Protein AF-A0A961VXD2-F1 (afdb_monomer_lite)

Radius of gyration: 29.93 Å; chains: 1; bounding box: 103×58×62 Å

pLDDT: mean 80.92, std 19.43, range [35.75, 98.62]

Foldseek 3Di:
DDDDPDDQDDPVRDPDPVSVVVVVVVVVVVVVVVLVVVLVVLVVVVVVCVVHDDDNDDPVVLVVVLVVQLVVCVVVVHHSVVSSVVSVVSVVVSSVVVVVVVVVVVVVVVVVVVPPPDDDDDDDDDDDDDDDD

Secondary structure (DSSP, 8-state):
-------PPPGGG--SHHHHHHHHHHHHHHHHHHHHHHHHHHHHHHHHHHTSSS-S--HHHHHHHHHHHHHHHHHTTS-HHHHHHHHHHHHHHHHHHHHHHHHHHHHHHHHHHHTS-----PPPP--------

Sequence (133 aa):
MSTSEGSGRTPKDCFDMSDVRQEIDRIDRALVDLIAERFGYVDRAWQLKQDGTEGAVVPWRIQQVIDKVRIRADERGVSPALVEALWRQMIGWFIQYEEERLRQHFESSSDAATNGGDTAGQPAGDQRSGKSV

Structure (mmCIF, N/CA/C/O backbone):
data_AF-A0A961VXD2-F1
#
_entry.id   AF-A0A961VXD2-F1
#
loop_
_atom_site.group_PDB
_atom_site.id
_atom_site.type_symbol
_atom_site.label_atom_id
_atom_site.label_alt_id
_atom_site.label_comp_id
_atom_site.label_asym_id
_atom_site.label_entity_id
_atom_site.label_seq_id
_atom_site.pdbx_PDB_ins_code
_atom_site.Cartn_x
_atom_site.Cartn_y
_atom_site.Cartn_z
_atom_site.occupancy
_atom_site.B_iso_or_equiv
_atom_site.auth_seq_id
_atom_site.auth_comp_id
_atom_site.auth_asym_id
_atom_site.auth_atom_id
_atom_site.pdbx_PDB_model_num
ATOM 1 N N . MET A 1 1 ? -26.673 -15.087 -9.062 1.00 37.81 1 MET A N 1
ATOM 2 C CA . MET A 1 1 ? -26.744 -14.892 -7.600 1.00 37.81 1 MET A CA 1
ATOM 3 C C . MET A 1 1 ? -25.385 -15.280 -7.044 1.00 37.81 1 MET A C 1
ATOM 5 O O . MET A 1 1 ? -25.138 -16.466 -6.909 1.00 37.81 1 MET A O 1
ATOM 9 N N . SER A 1 2 ? -24.485 -14.317 -6.834 1.00 35.75 2 SER A N 1
ATOM 10 C CA . SER A 1 2 ? -23.180 -14.580 -6.211 1.00 35.75 2 SER A CA 1
ATOM 11 C C . SER A 1 2 ? -23.194 -13.975 -4.819 1.00 35.75 2 SER A C 1
ATOM 13 O O . SER A 1 2 ? -23.288 -12.760 -4.659 1.00 35.75 2 SER A O 1
ATOM 15 N N . THR A 1 3 ? -23.203 -14.849 -3.825 1.00 36.00 3 THR A N 1
ATOM 16 C CA . THR A 1 3 ? -23.163 -14.526 -2.405 1.00 36.00 3 THR A CA 1
ATOM 17 C C . THR A 1 3 ? -21.775 -14.016 -2.023 1.00 36.00 3 THR A C 1
ATOM 19 O O . THR A 1 3 ? -20.760 -14.610 -2.367 1.00 36.00 3 THR A O 1
ATOM 22 N N . SER A 1 4 ? -21.758 -12.880 -1.332 1.00 43.62 4 SER A N 1
ATOM 23 C CA . SER A 1 4 ? -20.589 -12.193 -0.783 1.00 43.62 4 SER A CA 1
ATOM 24 C C . SER A 1 4 ? -19.960 -13.000 0.368 1.00 43.62 4 SER A C 1
ATOM 26 O O . SER A 1 4 ? -20.411 -12.887 1.506 1.00 43.62 4 SER A O 1
ATOM 28 N N . GLU A 1 5 ? -18.896 -13.762 0.108 1.00 48.38 5 GLU A N 1
ATOM 29 C CA . GLU A 1 5 ? -18.037 -14.382 1.139 1.00 48.38 5 GLU A CA 1
ATOM 30 C C . GLU A 1 5 ? -16.874 -13.455 1.546 1.00 48.38 5 GLU A C 1
ATOM 32 O O . GLU A 1 5 ? -15.703 -13.798 1.419 1.00 48.38 5 GLU A O 1
ATOM 37 N N . GLY A 1 6 ? -17.175 -12.231 1.995 1.00 56.38 6 GLY A N 1
ATOM 38 C CA . GLY A 1 6 ? -16.130 -11.220 2.218 1.00 56.38 6 GLY A CA 1
ATOM 39 C C . GLY A 1 6 ? -16.320 -10.26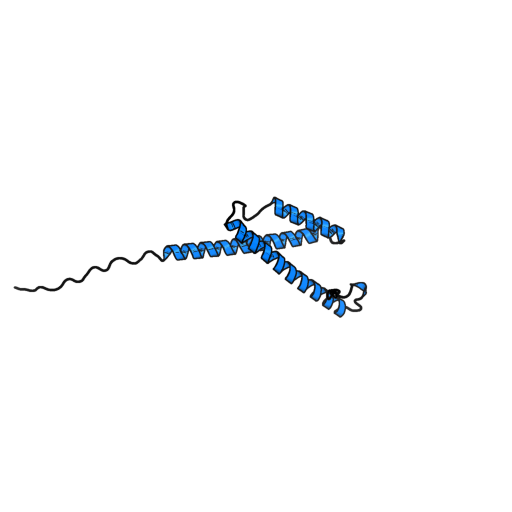6 3.390 1.00 56.38 6 GLY A C 1
ATOM 40 O O . GLY A 1 6 ? -15.571 -9.297 3.486 1.00 56.38 6 GLY A O 1
ATOM 41 N N . SER A 1 7 ? -17.289 -10.481 4.279 1.00 70.75 7 SER A N 1
ATOM 42 C CA . SER A 1 7 ? -17.478 -9.576 5.416 1.00 70.75 7 SER A CA 1
ATOM 43 C C . SER A 1 7 ? -16.971 -10.223 6.696 1.00 70.75 7 SER A C 1
ATOM 45 O O . SER A 1 7 ? -17.702 -10.956 7.355 1.00 70.75 7 SER A O 1
ATOM 47 N N . GLY A 1 8 ? -15.720 -9.926 7.052 1.00 81.25 8 GLY A N 1
ATOM 48 C CA . GLY A 1 8 ? -15.265 -10.067 8.435 1.00 81.25 8 GLY A CA 1
ATOM 49 C C . GLY A 1 8 ? -16.097 -9.201 9.386 1.00 81.25 8 GLY A C 1
ATOM 50 O O . GLY A 1 8 ? -16.883 -8.353 8.940 1.00 81.25 8 GLY A O 1
ATOM 51 N N . ARG A 1 9 ? -15.943 -9.408 10.695 1.00 92.31 9 ARG A N 1
ATOM 52 C CA . ARG A 1 9 ? -16.620 -8.578 11.704 1.00 92.31 9 ARG A CA 1
ATOM 53 C C . ARG A 1 9 ? -16.221 -7.112 11.537 1.00 92.31 9 ARG A C 1
ATOM 55 O O . ARG A 1 9 ? -15.077 -6.799 11.197 1.00 92.31 9 ARG A O 1
ATOM 62 N N . THR A 1 10 ? -17.152 -6.194 11.792 1.00 95.12 10 THR A N 1
ATOM 63 C CA . THR A 1 10 ? -16.767 -4.784 11.921 1.00 95.12 10 THR A CA 1
ATOM 64 C C . THR A 1 10 ? -16.105 -4.562 13.285 1.00 95.12 10 THR A C 1
ATOM 66 O O . THR A 1 10 ? -16.384 -5.317 14.215 1.00 95.12 10 THR A O 1
ATOM 69 N N . PRO A 1 11 ? -15.270 -3.520 13.468 1.00 95.00 11 PRO A N 1
ATOM 70 C CA . PRO A 1 11 ? -14.596 -3.291 14.750 1.00 95.00 11 PRO A CA 1
ATOM 71 C C . PRO A 1 11 ? -15.538 -3.199 15.961 1.00 95.00 11 PRO A C 1
ATOM 73 O O . PRO A 1 11 ? -15.169 -3.591 17.060 1.00 95.00 11 PRO A O 1
ATOM 76 N N . LYS A 1 12 ? -16.765 -2.702 15.758 1.00 96.31 12 LYS A N 1
ATOM 77 C CA . LYS A 1 12 ? -17.810 -2.593 16.793 1.00 96.31 12 LYS A CA 1
ATOM 78 C C . LYS A 1 12 ? -18.491 -3.929 17.131 1.00 96.31 12 LYS A C 1
ATOM 80 O O . LYS A 1 12 ? -19.170 -3.997 18.148 1.00 96.31 12 LYS A O 1
ATOM 85 N N . ASP A 1 13 ? -18.313 -4.952 16.296 1.00 96.62 13 ASP A N 1
ATOM 86 C CA . ASP A 1 13 ? -18.859 -6.301 16.493 1.00 96.62 13 ASP A CA 1
ATOM 87 C C . ASP A 1 13 ? -17.818 -7.265 17.100 1.00 96.62 13 ASP A C 1
ATOM 89 O O . ASP A 1 13 ? -18.093 -8.454 17.250 1.00 96.62 13 ASP A O 1
ATOM 93 N N . CYS A 1 14 ? -16.615 -6.776 17.424 1.00 96.69 14 CYS A N 1
ATOM 94 C CA . CYS A 1 14 ? -15.605 -7.528 18.164 1.00 96.69 14 CYS A CA 1
ATOM 95 C C . CYS A 1 14 ? -15.823 -7.324 19.668 1.00 96.69 14 CYS A C 1
ATOM 97 O O . CYS A 1 14 ? -15.719 -6.197 20.157 1.00 96.69 14 CYS A O 1
ATOM 99 N N . PHE A 1 15 ? -16.106 -8.399 20.408 1.00 96.94 15 PHE A N 1
ATOM 100 C CA . PHE A 1 15 ? -16.445 -8.305 21.836 1.00 96.94 15 PHE A CA 1
ATOM 101 C C . PHE A 1 15 ? -15.261 -8.588 22.762 1.00 96.94 15 PHE A C 1
ATOM 103 O O . PHE A 1 15 ? -15.311 -8.258 23.948 1.00 96.94 15 PHE A O 1
ATOM 110 N N . ASP A 1 16 ? -14.183 -9.160 22.227 1.00 97.69 16 ASP A N 1
ATOM 111 C CA . ASP A 1 16 ? -12.943 -9.391 22.953 1.00 97.69 16 ASP A CA 1
ATOM 112 C C . ASP A 1 16 ? -11.694 -9.230 22.064 1.00 97.69 16 ASP A C 1
ATOM 114 O O . ASP A 1 16 ? -11.754 -8.980 20.857 1.00 97.69 16 ASP A O 1
ATOM 118 N N . MET A 1 17 ? -10.518 -9.364 22.680 1.00 97.94 17 MET A N 1
ATOM 119 C CA . MET A 1 17 ? -9.238 -9.261 21.973 1.00 97.94 17 MET A CA 1
ATOM 120 C C . MET A 1 17 ? -8.965 -10.430 21.019 1.00 97.94 17 MET A C 1
ATOM 122 O O . MET A 1 17 ? -8.104 -10.299 20.150 1.00 97.94 17 MET A O 1
ATOM 126 N N . SER A 1 18 ? -9.640 -11.569 21.183 1.00 98.19 18 SER A N 1
ATOM 127 C CA . SER A 1 18 ? -9.533 -12.696 20.256 1.00 98.19 18 SER A CA 1
ATOM 128 C C . SER A 1 18 ? -10.214 -12.355 18.933 1.00 98.19 18 SER A C 1
ATOM 130 O O . SER A 1 18 ? -9.605 -12.543 17.880 1.00 98.19 18 SER A O 1
ATOM 132 N N . ASP A 1 19 ? -11.417 -11.776 18.980 1.00 97.38 19 ASP A N 1
ATOM 133 C CA . ASP A 1 19 ? -12.138 -11.308 17.792 1.00 97.38 19 ASP A CA 1
ATOM 134 C C . ASP A 1 19 ? -11.320 -10.265 17.018 1.00 97.38 19 ASP A C 1
ATOM 136 O O . ASP A 1 19 ? -11.150 -10.375 15.804 1.00 97.38 19 ASP A O 1
ATOM 140 N N . VAL A 1 20 ? -10.749 -9.281 17.726 1.00 97.88 20 VAL A N 1
ATOM 141 C CA . VAL A 1 20 ? -9.915 -8.235 17.110 1.00 97.88 20 VAL A CA 1
ATOM 142 C C . VAL A 1 20 ? -8.714 -8.837 16.382 1.00 97.88 20 VAL A C 1
ATOM 144 O O . VAL A 1 20 ? -8.451 -8.480 15.235 1.00 97.88 20 VAL A O 1
ATOM 147 N N . ARG A 1 21 ? -7.986 -9.758 17.024 1.00 98.38 21 ARG A N 1
ATOM 148 C CA . ARG A 1 21 ? -6.800 -10.389 16.424 1.00 98.38 21 ARG A CA 1
ATOM 149 C C . ARG A 1 21 ? -7.161 -11.229 15.205 1.00 98.38 21 ARG A C 1
ATOM 151 O O . ARG A 1 21 ? -6.488 -11.114 14.192 1.00 98.38 21 ARG A O 1
ATOM 158 N N . GLN A 1 22 ? -8.254 -11.991 15.261 1.00 97.81 22 GLN A N 1
ATOM 159 C CA . GLN A 1 22 ? -8.720 -12.779 14.115 1.00 97.81 22 GLN A CA 1
ATOM 160 C C . GLN A 1 22 ? -9.019 -11.902 12.891 1.00 97.81 22 GLN A C 1
ATOM 162 O O . GLN A 1 22 ? -8.683 -12.278 11.766 1.00 97.81 22 GLN A O 1
ATOM 167 N N . GLU A 1 23 ? -9.638 -10.736 13.095 1.00 98.00 23 GLU A N 1
ATOM 168 C CA . GLU A 1 23 ? -9.919 -9.806 11.999 1.00 98.00 23 GLU A CA 1
ATOM 169 C C . GLU A 1 23 ? -8.663 -9.101 11.480 1.00 98.00 23 GLU A C 1
ATOM 171 O O . GLU A 1 23 ? -8.544 -8.921 10.268 1.00 98.00 23 GLU A O 1
ATOM 176 N N . ILE A 1 24 ? -7.710 -8.755 12.354 1.00 97.81 24 ILE A N 1
ATOM 177 C CA . ILE A 1 24 ? -6.395 -8.240 11.938 1.00 97.81 24 ILE A CA 1
ATOM 178 C C . ILE A 1 24 ? -5.670 -9.290 11.095 1.00 97.81 24 ILE A C 1
ATOM 180 O O . ILE A 1 24 ? -5.309 -8.997 9.962 1.00 97.81 24 ILE A O 1
ATOM 184 N N . ASP A 1 25 ? -5.570 -10.533 11.569 1.00 98.19 25 ASP A N 1
ATOM 185 C CA . ASP A 1 25 ? -4.911 -11.614 10.833 1.00 98.19 25 ASP A CA 1
ATOM 186 C C . ASP A 1 25 ? -5.569 -11.848 9.461 1.00 98.19 25 ASP A C 1
ATOM 188 O O . ASP A 1 25 ? -4.901 -12.170 8.476 1.00 98.19 25 ASP A O 1
ATOM 192 N N . ARG A 1 26 ? -6.899 -11.702 9.372 1.00 97.75 26 ARG A N 1
ATOM 193 C CA . ARG A 1 26 ? -7.631 -11.786 8.099 1.00 97.75 26 ARG A CA 1
ATOM 194 C C . ARG A 1 26 ? -7.257 -10.646 7.155 1.00 97.75 26 ARG A C 1
ATOM 196 O O . ARG A 1 26 ? -7.072 -10.898 5.965 1.00 97.75 26 ARG A O 1
ATOM 203 N N . ILE A 1 27 ? -7.181 -9.417 7.662 1.00 97.62 27 ILE A N 1
ATOM 204 C CA . ILE A 1 27 ? -6.771 -8.247 6.880 1.00 97.62 27 ILE A CA 1
ATOM 205 C C . ILE A 1 27 ? -5.323 -8.409 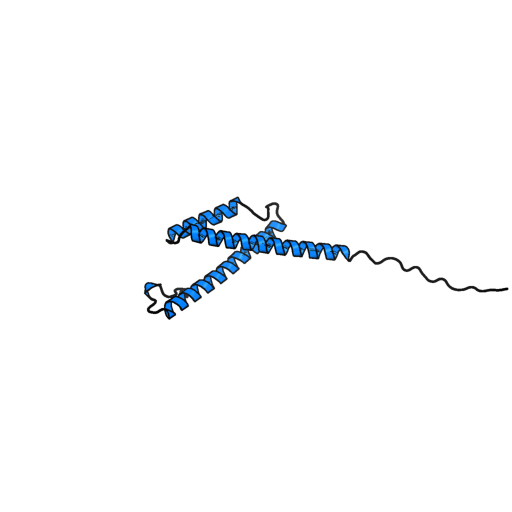6.420 1.00 97.62 27 ILE A C 1
ATOM 207 O O . ILE A 1 27 ? -5.051 -8.202 5.242 1.00 97.62 27 ILE A O 1
ATOM 211 N N . ASP A 1 28 ? -4.425 -8.845 7.297 1.00 98.19 28 ASP A N 1
ATOM 212 C CA . ASP A 1 28 ? -3.005 -9.006 6.993 1.00 98.19 28 ASP A CA 1
ATOM 213 C C . ASP A 1 28 ? -2.772 -10.058 5.905 1.00 98.19 28 ASP A C 1
ATOM 215 O O . ASP A 1 28 ? -2.009 -9.809 4.971 1.00 98.19 28 ASP A O 1
ATOM 219 N N . ARG A 1 29 ? -3.496 -11.188 5.939 1.00 98.19 29 ARG A N 1
ATOM 220 C CA . ARG A 1 29 ? -3.477 -12.166 4.834 1.00 98.19 29 ARG A CA 1
ATOM 221 C C . ARG A 1 29 ? -3.899 -11.530 3.510 1.00 98.19 29 ARG A C 1
ATOM 223 O O . ARG A 1 29 ? -3.174 -11.629 2.528 1.00 98.19 29 ARG A O 1
ATOM 230 N N . ALA A 1 30 ? -5.023 -10.815 3.506 1.00 97.62 30 ALA A N 1
ATOM 231 C CA . ALA A 1 30 ? -5.506 -10.147 2.301 1.00 97.62 30 ALA A CA 1
ATOM 232 C C . ALA A 1 30 ? -4.534 -9.062 1.800 1.00 97.62 30 ALA A C 1
ATOM 234 O O . ALA A 1 30 ? -4.374 -8.888 0.595 1.00 97.62 30 ALA A O 1
ATOM 235 N N . LEU A 1 31 ? -3.862 -8.339 2.703 1.00 97.44 31 LEU A N 1
ATOM 236 C CA . LEU A 1 31 ? -2.837 -7.363 2.337 1.00 97.44 31 LEU A CA 1
ATOM 237 C C . LEU A 1 31 ? -1.640 -8.039 1.666 1.00 97.44 31 LEU A C 1
ATOM 239 O O . LEU A 1 31 ? -1.176 -7.540 0.644 1.00 97.44 31 LEU A O 1
ATOM 243 N N . VAL A 1 32 ? -1.164 -9.167 2.198 1.00 97.88 32 VAL A N 1
ATOM 244 C CA . VAL A 1 32 ? -0.065 -9.935 1.591 1.00 97.88 32 VAL A CA 1
ATOM 245 C C . VAL A 1 32 ? -0.453 -10.447 0.203 1.00 97.88 32 VAL A C 1
ATOM 247 O O . VAL A 1 32 ? 0.320 -10.259 -0.737 1.00 97.88 32 VAL A O 1
ATOM 250 N N . ASP A 1 33 ? -1.655 -11.002 0.044 1.00 98.00 33 ASP A N 1
ATOM 251 C CA . ASP A 1 33 ? -2.150 -11.484 -1.252 1.00 98.00 33 ASP A CA 1
ATOM 252 C C . ASP A 1 33 ? -2.216 -10.348 -2.289 1.00 98.00 33 ASP A C 1
ATOM 254 O O . ASP A 1 33 ? -1.739 -10.490 -3.417 1.00 98.00 33 ASP A O 1
ATOM 258 N N . LEU A 1 34 ? -2.720 -9.173 -1.892 1.00 98.12 34 LEU A N 1
ATOM 259 C CA . LEU A 1 34 ? -2.782 -7.989 -2.756 1.00 98.12 34 LEU A CA 1
ATOM 260 C C . LEU A 1 34 ? -1.395 -7.430 -3.096 1.00 98.12 34 LEU A C 1
ATOM 262 O O . LEU A 1 34 ? -1.182 -6.935 -4.204 1.00 98.12 34 LEU A O 1
ATOM 266 N N . ILE A 1 35 ? -0.443 -7.487 -2.161 1.00 96.75 35 ILE A N 1
ATOM 267 C CA . ILE A 1 35 ? 0.947 -7.094 -2.419 1.00 96.75 35 ILE A CA 1
ATOM 268 C C . ILE A 1 35 ? 1.577 -8.047 -3.438 1.00 96.75 35 ILE A C 1
ATOM 270 O O . ILE A 1 35 ? 2.238 -7.571 -4.362 1.00 96.75 35 ILE A O 1
ATOM 274 N N . ALA A 1 36 ? 1.345 -9.356 -3.316 1.00 96.56 36 ALA A N 1
ATOM 275 C CA . ALA A 1 36 ? 1.841 -10.352 -4.262 1.00 96.56 36 ALA A CA 1
ATOM 276 C C . ALA A 1 36 ? 1.247 -10.151 -5.666 1.00 96.56 36 ALA A C 1
ATOM 278 O O . ALA A 1 36 ? 1.984 -10.144 -6.654 1.00 96.56 36 ALA A O 1
ATOM 279 N N . GLU A 1 37 ? -0.061 -9.897 -5.764 1.00 97.69 37 GLU A N 1
ATOM 280 C CA . GLU A 1 37 ? -0.711 -9.580 -7.039 1.00 97.69 37 GLU A CA 1
ATOM 281 C C . GLU A 1 37 ? -0.128 -8.300 -7.654 1.00 97.69 37 GLU A C 1
ATOM 283 O O . GLU A 1 37 ? 0.280 -8.280 -8.819 1.00 97.69 37 GLU A O 1
ATOM 288 N N . ARG A 1 38 ? -0.016 -7.230 -6.854 1.00 96.31 38 ARG A N 1
ATOM 289 C CA . ARG A 1 38 ? 0.594 -5.967 -7.287 1.00 96.31 38 ARG A CA 1
ATOM 290 C C . ARG A 1 38 ? 2.012 -6.196 -7.798 1.00 96.31 38 ARG A C 1
ATOM 292 O O . ARG A 1 38 ? 2.374 -5.609 -8.815 1.00 96.31 38 ARG A O 1
ATOM 299 N N . PHE A 1 39 ? 2.800 -7.008 -7.100 1.00 93.62 39 PHE A N 1
ATOM 300 C CA . PHE A 1 39 ? 4.167 -7.333 -7.483 1.00 93.62 39 PHE A CA 1
ATOM 301 C C . PHE A 1 39 ? 4.231 -8.049 -8.837 1.00 93.62 39 PHE A C 1
ATOM 303 O O . PHE A 1 39 ? 5.033 -7.657 -9.681 1.00 93.62 39 PHE A O 1
ATOM 310 N N . GLY A 1 40 ? 3.322 -8.993 -9.106 1.00 93.25 40 GLY A N 1
ATOM 311 C CA . GLY A 1 40 ? 3.220 -9.651 -10.413 1.00 93.25 40 GLY A CA 1
ATOM 312 C C . GLY A 1 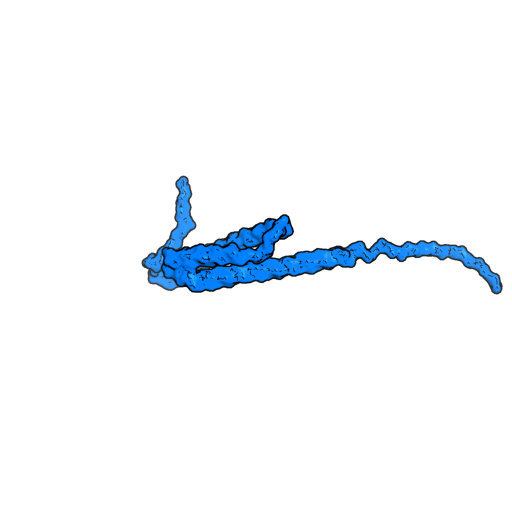40 ? 3.020 -8.675 -11.582 1.00 93.25 40 GLY A C 1
ATOM 313 O O . GLY A 1 40 ? 3.591 -8.865 -12.655 1.00 93.25 40 GLY A O 1
ATOM 314 N N . TYR A 1 41 ? 2.279 -7.577 -11.382 1.00 93.31 41 TYR A N 1
ATOM 315 C CA . TYR A 1 41 ? 2.162 -6.526 -12.401 1.00 93.31 41 TYR A CA 1
ATOM 316 C C . TYR A 1 41 ? 3.441 -5.703 -12.582 1.00 93.31 41 TYR A C 1
ATOM 318 O O . TYR A 1 41 ? 3.691 -5.236 -13.694 1.00 93.31 41 TYR A O 1
ATOM 326 N N . VAL A 1 42 ? 4.236 -5.501 -11.525 1.00 89.06 42 VAL A N 1
ATOM 327 C CA . VAL A 1 42 ? 5.533 -4.816 -11.650 1.00 89.06 42 VAL A CA 1
ATOM 328 C C . VAL A 1 42 ? 6.499 -5.690 -12.452 1.00 89.06 42 VAL A C 1
ATOM 330 O O . VAL A 1 42 ? 7.028 -5.219 -13.456 1.00 89.06 42 VAL A O 1
ATOM 333 N N . ASP A 1 43 ? 6.591 -6.982 -12.122 1.00 87.88 43 ASP A N 1
ATOM 334 C CA . ASP A 1 43 ? 7.399 -7.952 -12.874 1.00 87.88 43 ASP A CA 1
ATOM 335 C C . ASP A 1 43 ? 6.971 -8.023 -14.351 1.00 87.88 43 ASP A C 1
ATOM 337 O O . ASP A 1 43 ? 7.794 -7.975 -15.269 1.00 87.88 43 ASP A O 1
ATOM 341 N N . ARG A 1 44 ? 5.659 -8.024 -14.625 1.00 89.00 44 ARG A N 1
ATOM 342 C CA . ARG A 1 44 ? 5.169 -7.982 -16.008 1.00 89.00 44 ARG A CA 1
ATOM 343 C C . ARG A 1 44 ? 5.531 -6.679 -16.723 1.00 89.00 44 ARG A C 1
ATOM 345 O O . ARG A 1 44 ? 5.899 -6.715 -17.898 1.00 89.00 44 ARG A O 1
ATOM 352 N N . ALA A 1 45 ? 5.408 -5.534 -16.051 1.00 86.31 45 ALA A N 1
ATOM 353 C CA . ALA A 1 45 ? 5.792 -4.244 -16.617 1.00 86.31 45 ALA A CA 1
ATOM 354 C C . ALA A 1 45 ? 7.291 -4.208 -16.944 1.00 86.31 45 ALA A C 1
ATOM 356 O O . ALA A 1 45 ? 7.669 -3.673 -17.983 1.00 86.31 45 ALA A O 1
ATOM 357 N N . TRP A 1 46 ? 8.124 -4.826 -16.108 1.00 80.81 46 TRP A N 1
ATOM 358 C CA . TRP A 1 46 ? 9.551 -4.976 -16.358 1.00 80.81 46 TRP A CA 1
ATOM 359 C C . TRP A 1 46 ? 9.842 -5.780 -17.632 1.00 80.81 46 TRP A C 1
ATOM 361 O O . TRP A 1 46 ? 10.566 -5.314 -18.511 1.00 80.81 46 TRP A O 1
ATOM 371 N N . GLN A 1 47 ? 9.237 -6.962 -17.777 1.00 81.75 47 GLN A N 1
ATOM 372 C CA . GLN A 1 47 ? 9.388 -7.798 -18.978 1.00 81.75 47 GLN A CA 1
ATOM 373 C C . GLN A 1 47 ? 9.035 -7.035 -20.261 1.00 81.75 47 GLN A C 1
ATOM 375 O O . GLN A 1 47 ? 9.725 -7.167 -21.261 1.00 81.75 47 GLN A O 1
ATOM 380 N N . LEU A 1 48 ? 7.990 -6.203 -20.220 1.00 83.69 48 LEU A N 1
ATOM 381 C CA . LEU A 1 48 ? 7.582 -5.370 -21.354 1.00 83.69 48 LEU A CA 1
ATOM 382 C C . LEU A 1 48 ? 8.562 -4.226 -21.654 1.00 83.69 48 LEU A C 1
ATOM 384 O O . LEU A 1 48 ? 8.673 -3.804 -22.801 1.00 83.69 48 LEU A O 1
ATOM 388 N N . LYS A 1 49 ? 9.253 -3.702 -20.636 1.00 74.25 49 LYS A N 1
ATOM 389 C CA . LYS A 1 49 ? 10.226 -2.611 -20.789 1.00 74.25 49 LYS A CA 1
ATOM 390 C C . LYS A 1 49 ? 11.581 -3.073 -21.309 1.00 74.25 49 LYS A C 1
ATOM 392 O O . LYS A 1 49 ? 12.247 -2.275 -21.954 1.00 74.25 49 LYS A O 1
ATOM 397 N N . GLN A 1 50 ? 11.971 -4.329 -21.078 1.00 67.00 50 GLN A N 1
ATOM 398 C CA . GLN A 1 50 ? 13.184 -4.899 -21.685 1.00 67.00 50 GLN A CA 1
ATOM 399 C C . GLN A 1 50 ? 13.149 -4.839 -23.222 1.00 67.00 50 GLN A C 1
ATOM 401 O O . GLN A 1 50 ? 14.192 -4.668 -23.846 1.00 67.00 50 GLN A O 1
ATOM 406 N N . ASP A 1 51 ? 11.952 -4.876 -23.811 1.00 62.16 51 ASP A N 1
ATOM 407 C CA . ASP A 1 51 ? 11.735 -4.766 -25.258 1.00 62.16 51 ASP A CA 1
ATOM 408 C C . ASP A 1 51 ? 11.457 -3.317 -25.724 1.00 62.16 51 ASP A C 1
ATOM 410 O O . ASP A 1 51 ? 11.230 -3.069 -26.910 1.00 62.16 51 ASP A O 1
ATOM 414 N N . GLY A 1 52 ? 11.428 -2.347 -24.800 1.00 61.91 52 GLY A N 1
ATOM 415 C CA . GLY A 1 52 ? 10.986 -0.969 -25.030 1.00 61.91 52 GLY A CA 1
ATOM 416 C C . GLY A 1 52 ? 12.048 0.098 -24.739 1.00 61.91 52 GLY A C 1
ATOM 417 O O . GLY A 1 52 ? 13.145 -0.176 -24.268 1.00 61.91 52 GLY A O 1
ATOM 418 N N . THR A 1 53 ? 11.716 1.363 -25.018 1.00 58.06 53 THR A N 1
ATOM 419 C CA . THR A 1 53 ? 12.621 2.519 -24.830 1.00 58.06 53 THR A CA 1
ATOM 420 C C . THR A 1 53 ? 12.435 3.249 -23.496 1.00 58.06 53 THR A C 1
ATOM 422 O O . THR A 1 53 ? 13.119 4.237 -23.234 1.00 58.06 53 THR A O 1
ATOM 425 N N . GLU A 1 54 ? 11.464 2.844 -22.675 1.00 64.31 54 GLU A N 1
ATOM 426 C CA . GLU A 1 54 ? 11.176 3.513 -21.406 1.00 64.31 54 GLU A CA 1
ATOM 427 C C . GLU A 1 54 ? 12.095 2.980 -20.301 1.00 64.31 54 GLU A C 1
ATOM 429 O O . GLU A 1 54 ? 12.235 1.773 -20.119 1.00 64.31 54 GLU A O 1
ATOM 434 N N . GLY A 1 55 ? 12.719 3.888 -19.545 1.00 64.19 55 GLY A N 1
ATOM 435 C CA . GLY A 1 55 ? 13.617 3.518 -18.456 1.00 64.19 55 GLY A CA 1
ATOM 436 C C . GLY A 1 55 ? 12.951 2.641 -17.386 1.00 64.19 55 GLY A C 1
ATOM 437 O O . GLY A 1 55 ? 11.736 2.696 -17.146 1.00 64.19 55 GLY A O 1
ATOM 438 N N . ALA A 1 56 ? 13.792 1.863 -16.699 1.00 67.19 56 ALA A N 1
ATOM 439 C CA . ALA A 1 56 ? 13.444 1.035 -15.544 1.00 67.19 56 ALA A CA 1
ATOM 440 C C . ALA A 1 56 ? 12.519 1.773 -14.559 1.00 67.19 56 ALA A C 1
ATOM 442 O O . ALA A 1 56 ? 11.392 1.352 -14.280 1.00 67.19 56 ALA A O 1
ATOM 443 N N . VAL A 1 57 ? 12.961 2.959 -14.136 1.00 80.12 57 VAL A N 1
ATOM 444 C CA . VAL A 1 57 ? 12.261 3.841 -13.203 1.00 80.12 57 VAL A CA 1
ATOM 445 C C . VAL A 1 57 ? 11.611 4.995 -13.961 1.00 80.12 57 VAL A C 1
ATOM 447 O O . VAL A 1 57 ? 12.263 5.688 -14.738 1.00 80.12 57 VAL A O 1
ATOM 450 N N . VAL A 1 58 ? 10.324 5.234 -13.696 1.00 88.25 58 VAL A N 1
ATOM 451 C CA . VAL A 1 58 ? 9.531 6.295 -14.338 1.00 88.25 58 VAL A CA 1
ATOM 452 C C . VAL A 1 58 ? 9.036 7.274 -13.263 1.00 88.25 58 VAL A C 1
ATOM 454 O O . VAL A 1 58 ? 7.993 7.030 -12.645 1.00 88.25 58 VAL A O 1
ATOM 457 N N . PRO A 1 59 ? 9.766 8.379 -12.995 1.00 90.88 59 PRO A N 1
ATOM 458 C CA . PRO A 1 59 ? 9.506 9.243 -11.839 1.00 90.88 59 PRO A CA 1
ATOM 459 C C . PRO A 1 59 ? 8.095 9.840 -11.800 1.00 90.88 59 PRO A C 1
ATOM 461 O O . PRO A 1 59 ? 7.444 9.820 -10.755 1.00 90.88 59 PRO A O 1
ATOM 464 N N . TRP A 1 60 ? 7.582 10.312 -12.943 1.00 94.06 60 TRP A N 1
ATOM 465 C CA . TRP A 1 60 ? 6.237 10.895 -13.021 1.00 94.06 60 TRP A CA 1
ATOM 466 C C . TRP A 1 60 ? 5.155 9.876 -12.642 1.00 94.06 60 TRP A C 1
ATOM 468 O O . TRP A 1 60 ? 4.169 10.218 -11.986 1.00 94.06 60 TRP A O 1
ATOM 478 N N . ARG A 1 61 ? 5.354 8.600 -13.000 1.00 94.12 61 ARG A N 1
ATOM 479 C CA . ARG A 1 61 ? 4.403 7.531 -12.696 1.00 94.12 61 ARG A CA 1
ATOM 480 C C . ARG A 1 61 ? 4.425 7.179 -11.214 1.00 94.12 61 ARG A C 1
ATOM 482 O O . ARG A 1 61 ? 3.358 6.955 -10.645 1.00 94.12 61 ARG A O 1
ATOM 489 N N . ILE A 1 62 ? 5.604 7.171 -10.588 1.00 94.44 62 ILE A N 1
ATOM 490 C CA . ILE A 1 62 ? 5.746 6.985 -9.136 1.00 94.44 62 ILE A CA 1
ATOM 491 C C . ILE A 1 62 ? 4.996 8.092 -8.398 1.00 94.44 62 ILE A C 1
ATOM 493 O O . ILE A 1 62 ? 4.156 7.781 -7.556 1.00 94.44 62 ILE A O 1
ATOM 497 N N . GLN A 1 63 ? 5.224 9.359 -8.760 1.00 97.69 63 GLN A N 1
ATOM 498 C CA . GLN A 1 63 ? 4.530 10.484 -8.132 1.00 97.69 63 GLN A CA 1
ATOM 499 C C . GLN A 1 63 ? 3.009 10.345 -8.264 1.00 97.69 63 GLN A C 1
ATOM 501 O O . GLN A 1 63 ? 2.291 10.422 -7.273 1.00 97.69 63 GLN A O 1
ATOM 506 N N . GLN A 1 64 ? 2.522 9.998 -9.458 1.00 98.00 64 GLN A N 1
ATOM 507 C CA . GLN A 1 64 ? 1.096 9.780 -9.690 1.00 98.00 64 GLN A CA 1
ATOM 508 C C . GLN A 1 64 ? 0.509 8.644 -8.828 1.00 98.00 64 GLN A C 1
ATOM 510 O O . GLN A 1 64 ? -0.652 8.712 -8.425 1.00 98.00 64 GLN A O 1
ATOM 515 N N . VAL A 1 65 ? 1.260 7.563 -8.573 1.00 97.69 65 VAL A N 1
ATOM 516 C CA . VAL A 1 65 ? 0.821 6.506 -7.643 1.00 97.69 65 VAL A CA 1
ATOM 517 C C . VAL A 1 65 ? 0.732 7.054 -6.222 1.00 97.69 65 VAL A C 1
ATOM 519 O O . VAL A 1 65 ? -0.282 6.820 -5.568 1.00 97.69 65 VAL A O 1
ATOM 522 N N . ILE A 1 66 ? 1.751 7.789 -5.766 1.00 98.44 66 ILE A N 1
ATOM 523 C CA . ILE A 1 66 ? 1.787 8.381 -4.424 1.00 98.44 66 ILE A CA 1
ATOM 524 C C . ILE A 1 66 ? 0.608 9.335 -4.203 1.00 98.44 66 ILE A C 1
ATOM 526 O O . ILE A 1 66 ? -0.098 9.206 -3.205 1.00 98.44 66 ILE A O 1
ATOM 530 N N . ASP A 1 67 ? 0.327 10.226 -5.152 1.00 98.56 67 ASP A N 1
ATOM 531 C CA . ASP A 1 67 ? -0.781 11.180 -5.035 1.00 98.56 67 ASP A CA 1
ATOM 532 C C . ASP A 1 67 ? -2.130 10.461 -4.893 1.00 98.56 67 ASP A C 1
ATOM 534 O O . ASP A 1 67 ? -2.935 10.789 -4.020 1.00 98.56 67 ASP A O 1
ATOM 538 N N . LYS A 1 68 ? -2.356 9.414 -5.698 1.00 98.50 68 LYS A N 1
ATOM 539 C CA . LYS A 1 68 ? -3.595 8.624 -5.656 1.00 98.50 68 LYS A CA 1
ATOM 540 C C . LYS A 1 68 ? -3.803 7.932 -4.312 1.00 98.50 68 LYS A C 1
ATOM 542 O O . LYS A 1 68 ? -4.925 7.908 -3.812 1.00 98.50 68 LYS A O 1
ATOM 547 N N . VAL A 1 69 ? -2.752 7.361 -3.724 1.00 98.31 69 VAL A N 1
ATOM 548 C CA . VAL A 1 69 ? -2.890 6.651 -2.441 1.00 98.31 69 VAL A CA 1
ATOM 549 C C . VAL A 1 69 ? -3.009 7.605 -1.264 1.00 98.31 69 VAL A C 1
ATOM 551 O O . VAL A 1 69 ? -3.726 7.289 -0.320 1.00 98.31 69 VAL A O 1
ATOM 554 N N . ARG A 1 70 ? -2.398 8.793 -1.344 1.00 98.56 70 ARG A N 1
ATOM 555 C CA . ARG A 1 70 ? -2.602 9.869 -0.367 1.00 98.56 70 ARG A CA 1
ATOM 556 C C . ARG A 1 70 ? -4.052 10.348 -0.356 1.00 98.56 70 ARG A C 1
ATOM 558 O O . ARG A 1 70 ? -4.665 10.340 0.703 1.00 98.56 70 ARG A O 1
ATOM 565 N N . ILE A 1 71 ? -4.620 10.658 -1.528 1.00 98.62 71 ILE A N 1
ATOM 566 C CA . ILE A 1 71 ? -6.043 11.031 -1.662 1.00 98.62 71 ILE A CA 1
ATOM 567 C C . ILE A 1 71 ? -6.933 9.932 -1.078 1.00 98.62 71 ILE A C 1
ATOM 569 O O . ILE A 1 71 ? -7.851 10.197 -0.305 1.00 98.62 71 ILE A O 1
ATOM 573 N N . ARG A 1 72 ? -6.630 8.670 -1.398 1.00 98.25 72 ARG A N 1
ATOM 574 C CA . ARG A 1 72 ? -7.396 7.538 -0.882 1.00 98.25 72 ARG A CA 1
ATOM 575 C C . ARG A 1 72 ? -7.288 7.383 0.637 1.00 98.25 72 ARG A C 1
ATOM 577 O O . ARG A 1 72 ? -8.256 6.960 1.261 1.00 98.25 72 ARG A O 1
ATOM 584 N N . ALA A 1 73 ? -6.131 7.684 1.221 1.00 98.31 73 ALA A N 1
ATOM 585 C CA . ALA A 1 73 ? -5.937 7.660 2.666 1.00 98.31 73 ALA A CA 1
ATOM 586 C C . ALA A 1 73 ? -6.835 8.699 3.353 1.00 98.31 73 ALA A C 1
ATOM 588 O O . ALA A 1 73 ? -7.572 8.341 4.274 1.00 98.31 73 ALA A O 1
ATOM 589 N N . ASP A 1 74 ? -6.854 9.929 2.826 1.00 98.06 74 ASP A N 1
ATOM 590 C CA . ASP A 1 74 ? -7.712 11.014 3.313 1.00 98.06 74 ASP A CA 1
ATOM 591 C C . ASP A 1 74 ? -9.197 10.625 3.271 1.00 98.06 74 ASP A C 1
ATOM 593 O O . ASP A 1 74 ? -9.894 10.714 4.282 1.00 98.06 74 ASP A O 1
ATOM 597 N N . GLU A 1 75 ? -9.675 10.090 2.142 1.00 98.25 75 GLU A N 1
ATOM 598 C CA . GLU A 1 75 ? -11.061 9.611 1.989 1.00 98.25 75 GLU A CA 1
ATOM 599 C C . GLU A 1 75 ? -11.457 8.524 3.001 1.00 98.25 75 GLU A C 1
ATOM 601 O O . GLU A 1 75 ? -12.642 8.308 3.266 1.00 98.25 75 GLU A O 1
ATOM 606 N N . ARG A 1 76 ? -10.477 7.781 3.523 1.00 97.12 76 ARG A N 1
ATOM 607 C CA . ARG A 1 76 ? -10.681 6.676 4.465 1.00 97.12 76 ARG A CA 1
ATOM 608 C C . ARG A 1 76 ? -10.366 7.052 5.911 1.00 97.12 76 ARG A C 1
ATOM 610 O O . ARG A 1 76 ? -10.498 6.192 6.777 1.00 97.12 76 ARG A O 1
ATOM 617 N N . GLY A 1 77 ? -9.987 8.302 6.180 1.00 96.94 77 GLY A N 1
ATOM 618 C CA . GLY A 1 77 ? -9.644 8.768 7.524 1.00 96.94 77 GLY A CA 1
ATOM 619 C C . GLY A 1 77 ? -8.336 8.182 8.065 1.00 96.94 77 GLY A C 1
ATOM 620 O O . GLY A 1 77 ? -8.156 8.105 9.278 1.00 96.94 77 GLY A O 1
ATOM 621 N N . VAL A 1 78 ? -7.429 7.751 7.184 1.00 97.12 78 VAL A N 1
ATOM 622 C CA . VAL A 1 78 ? -6.088 7.266 7.541 1.00 97.12 78 VAL A CA 1
ATOM 623 C C . VAL A 1 78 ? -5.067 8.338 7.171 1.00 97.12 78 VAL A C 1
ATOM 625 O O . VAL A 1 78 ? -5.209 9.003 6.152 1.00 97.12 78 VAL A O 1
ATOM 628 N N . SER A 1 79 ? -4.013 8.503 7.973 1.00 98.31 79 SER A N 1
ATOM 629 C CA . SER A 1 79 ? -2.961 9.494 7.704 1.00 98.31 79 SER A CA 1
ATOM 630 C C . SER A 1 79 ? -2.336 9.309 6.307 1.00 98.31 79 SER A C 1
ATOM 632 O O . SER A 1 79 ? -1.725 8.263 6.055 1.00 98.31 79 SER A O 1
ATOM 634 N N . PRO A 1 80 ? -2.384 10.323 5.418 1.00 98.44 80 PRO A N 1
ATOM 635 C CA . PRO A 1 80 ? -1.725 10.256 4.112 1.00 98.44 80 PRO A CA 1
ATOM 636 C C . PRO A 1 80 ? -0.219 10.064 4.211 1.00 98.44 80 PRO A C 1
ATOM 638 O O . PRO A 1 80 ? 0.368 9.405 3.360 1.00 98.44 80 PRO A O 1
ATOM 641 N N . ALA A 1 81 ? 0.407 10.615 5.255 1.00 98.31 81 ALA A N 1
ATOM 642 C CA . ALA A 1 81 ? 1.842 10.479 5.483 1.00 98.31 81 ALA A CA 1
ATOM 643 C C . ALA A 1 81 ? 2.232 9.024 5.786 1.00 98.31 81 ALA A C 1
ATOM 645 O O . ALA A 1 81 ? 3.236 8.538 5.270 1.00 98.31 81 ALA A O 1
ATOM 646 N N . LEU A 1 82 ? 1.413 8.313 6.572 1.00 98.19 82 LEU A N 1
ATOM 647 C CA . LEU A 1 82 ? 1.617 6.888 6.841 1.00 98.19 82 LEU A CA 1
ATOM 648 C C . LEU A 1 82 ? 1.494 6.067 5.552 1.00 98.19 82 LEU A C 1
ATOM 650 O O . LEU A 1 82 ? 2.378 5.274 5.236 1.00 98.19 82 LEU A O 1
ATOM 654 N N . VAL A 1 83 ? 0.413 6.274 4.795 1.00 98.38 83 VAL A N 1
ATOM 655 C CA . VAL A 1 83 ? 0.158 5.521 3.557 1.00 98.38 83 VAL A CA 1
ATOM 656 C C . VAL A 1 83 ? 1.234 5.796 2.508 1.00 98.38 83 VAL A C 1
ATOM 658 O O . VAL A 1 83 ? 1.724 4.863 1.874 1.00 98.38 83 VAL A O 1
ATOM 661 N N . GLU A 1 84 ? 1.658 7.051 2.357 1.00 98.44 84 GLU A N 1
ATOM 662 C CA . GLU A 1 84 ? 2.771 7.409 1.480 1.00 98.44 84 GLU A CA 1
ATOM 663 C C . GLU A 1 84 ? 4.065 6.692 1.875 1.00 98.44 84 GLU A C 1
ATOM 665 O O . GLU A 1 84 ? 4.725 6.129 1.002 1.00 98.44 84 GLU A O 1
ATOM 670 N N . ALA A 1 85 ? 4.424 6.681 3.163 1.00 98.44 85 ALA A N 1
ATOM 671 C CA . ALA A 1 85 ? 5.642 6.026 3.633 1.00 98.44 85 ALA A CA 1
ATOM 672 C C . ALA A 1 85 ? 5.646 4.525 3.292 1.00 98.44 85 ALA A C 1
ATOM 674 O O . ALA A 1 85 ? 6.625 4.024 2.735 1.00 98.44 85 ALA A O 1
ATOM 675 N N . LEU A 1 86 ? 4.527 3.831 3.532 1.00 98.06 86 LEU A N 1
ATOM 676 C CA . LEU A 1 86 ? 4.366 2.418 3.171 1.00 98.06 86 LEU A CA 1
ATOM 677 C C . LEU A 1 86 ? 4.503 2.196 1.660 1.00 98.06 86 LEU A C 1
ATOM 679 O O . LEU A 1 86 ? 5.197 1.278 1.221 1.00 98.06 86 LEU A O 1
ATOM 683 N N . TRP A 1 87 ? 3.889 3.059 0.845 1.00 97.88 87 TRP A N 1
ATOM 684 C CA . TRP A 1 87 ? 3.975 2.938 -0.609 1.00 97.88 87 TRP A CA 1
ATOM 685 C C . TRP A 1 87 ? 5.374 3.212 -1.149 1.00 97.88 87 TRP A C 1
ATOM 687 O O . TRP A 1 87 ? 5.818 2.507 -2.054 1.00 97.88 87 TRP A O 1
ATOM 697 N N . ARG A 1 88 ? 6.083 4.207 -0.607 1.00 97.56 88 ARG A N 1
ATOM 698 C CA . ARG A 1 88 ? 7.470 4.497 -0.991 1.00 97.56 88 ARG A CA 1
ATOM 699 C C . ARG A 1 88 ? 8.396 3.343 -0.629 1.00 97.56 88 ARG A C 1
ATOM 701 O O . ARG A 1 88 ? 9.204 2.959 -1.468 1.00 97.56 88 ARG A O 1
ATOM 708 N N . GLN A 1 89 ? 8.234 2.758 0.558 1.00 97.56 89 GLN A N 1
ATOM 709 C CA . GLN A 1 89 ? 8.997 1.582 0.974 1.00 97.56 89 GLN A CA 1
ATOM 710 C C . GLN A 1 89 ? 8.756 0.398 0.030 1.00 97.56 89 GLN A C 1
ATOM 712 O O . GLN A 1 89 ? 9.707 -0.203 -0.462 1.00 97.56 89 GLN A O 1
ATOM 717 N N . MET A 1 90 ? 7.491 0.093 -0.265 1.00 96.44 90 MET A N 1
ATOM 718 C CA . MET A 1 90 ? 7.113 -0.996 -1.167 1.00 96.44 90 MET A CA 1
ATOM 719 C C . MET A 1 90 ? 7.653 -0.782 -2.591 1.00 96.44 90 MET A C 1
ATOM 721 O O . MET A 1 90 ? 8.224 -1.696 -3.176 1.00 96.44 90 MET A O 1
ATOM 725 N N . ILE A 1 91 ? 7.512 0.428 -3.148 1.00 94.56 91 ILE A N 1
ATOM 726 C CA . ILE A 1 91 ? 8.053 0.766 -4.476 1.00 94.56 91 ILE A CA 1
ATOM 727 C C . ILE A 1 91 ? 9.580 0.645 -4.485 1.00 94.56 91 ILE A C 1
ATOM 729 O O . ILE A 1 91 ? 10.129 0.059 -5.414 1.00 94.56 91 ILE A O 1
ATOM 733 N N . GLY A 1 92 ? 10.257 1.174 -3.462 1.00 93.69 92 GLY A N 1
ATOM 734 C CA . GLY A 1 92 ? 11.712 1.088 -3.342 1.00 93.69 92 GLY A CA 1
ATOM 735 C C . GLY A 1 92 ? 12.206 -0.356 -3.283 1.00 93.69 92 GLY A C 1
ATOM 736 O O . GLY A 1 92 ? 13.163 -0.694 -3.971 1.00 93.69 92 GLY A O 1
ATOM 737 N N . TRP A 1 93 ? 11.514 -1.219 -2.533 1.00 93.94 93 TRP A N 1
ATOM 738 C CA . TRP A 1 93 ? 11.849 -2.640 -2.459 1.00 93.94 93 TRP A CA 1
ATOM 739 C C . TRP A 1 93 ? 11.689 -3.343 -3.816 1.00 93.94 93 TRP A C 1
ATOM 741 O O . TRP A 1 93 ? 12.577 -4.091 -4.211 1.00 93.94 93 TRP A O 1
ATOM 751 N N . PHE A 1 94 ? 10.613 -3.067 -4.567 1.00 90.44 94 PHE A N 1
ATOM 752 C CA . PHE A 1 94 ? 10.422 -3.658 -5.901 1.00 90.44 94 PHE A CA 1
ATOM 753 C C . PHE A 1 94 ? 11.514 -3.242 -6.891 1.00 90.44 94 PHE A C 1
ATOM 755 O O . PHE A 1 94 ? 12.039 -4.099 -7.592 1.00 90.44 94 PHE A O 1
ATOM 762 N N . ILE A 1 95 ? 11.913 -1.966 -6.891 1.00 87.06 95 ILE A N 1
ATOM 763 C CA . ILE A 1 95 ? 13.008 -1.478 -7.746 1.00 87.06 95 ILE A CA 1
ATOM 764 C C . ILE A 1 95 ? 14.319 -2.202 -7.406 1.00 87.06 95 ILE A C 1
ATOM 766 O O . ILE A 1 95 ? 14.993 -2.704 -8.300 1.00 87.06 95 ILE A O 1
ATOM 770 N N . GLN A 1 96 ? 14.661 -2.308 -6.119 1.00 87.44 96 GLN A N 1
ATOM 771 C CA . GLN A 1 96 ? 15.888 -2.985 -5.681 1.00 87.44 96 GLN A CA 1
ATOM 772 C C . GLN A 1 96 ? 15.895 -4.476 -6.035 1.00 87.44 96 GLN A C 1
ATOM 774 O O . GLN A 1 96 ? 16.907 -5.000 -6.497 1.00 87.44 96 GLN A O 1
ATOM 779 N N . TYR A 1 97 ? 14.769 -5.164 -5.828 1.00 84.94 97 TYR A N 1
ATOM 780 C CA . TYR A 1 97 ? 14.623 -6.574 -6.188 1.00 84.94 97 TYR A CA 1
ATOM 781 C C . TYR A 1 97 ? 14.862 -6.805 -7.690 1.00 84.94 97 TYR A C 1
ATOM 783 O O . TYR A 1 97 ? 15.516 -7.773 -8.080 1.00 84.94 97 TYR A O 1
ATOM 791 N N . GLU A 1 98 ? 14.362 -5.906 -8.537 1.00 78.75 98 GLU A N 1
ATOM 792 C CA . GLU A 1 98 ? 14.543 -5.976 -9.989 1.00 78.75 98 GLU A CA 1
ATOM 793 C C . GLU A 1 98 ? 15.987 -5.690 -10.418 1.00 78.75 98 GLU A C 1
ATOM 795 O O . GLU A 1 98 ? 16.542 -6.442 -11.221 1.00 78.75 98 GLU A O 1
ATOM 800 N N . GLU A 1 99 ? 16.623 -4.657 -9.853 1.00 79.56 99 GLU A N 1
ATOM 801 C CA . GLU A 1 99 ? 18.037 -4.336 -10.103 1.00 79.56 99 GLU A CA 1
ATOM 802 C C . GLU A 1 99 ? 18.959 -5.528 -9.794 1.00 79.56 99 GLU A C 1
ATOM 804 O O . GLU A 1 99 ? 19.897 -5.807 -10.546 1.00 79.56 99 GLU A O 1
ATOM 809 N N . GLU A 1 100 ? 18.666 -6.267 -8.722 1.00 81.62 100 GLU A N 1
ATOM 810 C CA . GLU A 1 100 ? 19.402 -7.476 -8.347 1.00 81.62 100 GLU A CA 1
ATOM 811 C C . GLU A 1 100 ? 19.211 -8.613 -9.361 1.00 81.62 100 GLU A C 1
ATOM 813 O O . GLU A 1 100 ? 20.185 -9.221 -9.808 1.00 81.62 100 GLU A O 1
ATOM 818 N N . ARG A 1 101 ? 17.971 -8.880 -9.794 1.00 77.25 101 ARG A N 1
ATOM 819 C CA . ARG A 1 101 ? 17.701 -9.920 -10.804 1.00 77.25 101 ARG A CA 1
ATOM 820 C C . ARG A 1 101 ? 18.371 -9.629 -12.139 1.00 77.25 101 ARG A C 1
ATOM 822 O O . ARG A 1 101 ? 18.832 -10.556 -12.803 1.00 77.25 101 ARG A O 1
ATOM 829 N N . LEU A 1 102 ? 18.422 -8.361 -12.538 1.00 70.06 102 LEU A N 1
ATOM 830 C CA . LEU A 1 102 ? 19.109 -7.957 -13.761 1.00 70.06 102 LEU A CA 1
ATOM 831 C C . LEU A 1 102 ? 20.603 -8.211 -13.670 1.00 70.06 102 LEU A C 1
ATOM 833 O O . LEU A 1 102 ? 21.164 -8.785 -14.600 1.00 70.06 102 LEU A O 1
ATOM 837 N N . ARG A 1 103 ? 21.233 -7.838 -12.551 1.00 72.25 103 ARG A N 1
ATOM 838 C CA . ARG A 1 103 ? 22.657 -8.102 -12.319 1.00 72.25 103 ARG A CA 1
ATOM 839 C C . ARG A 1 103 ? 22.978 -9.588 -12.503 1.00 72.25 103 ARG A C 1
ATOM 841 O O . ARG A 1 103 ? 23.867 -9.919 -13.280 1.00 72.25 103 ARG A O 1
ATOM 848 N N . GLN A 1 104 ? 22.178 -10.467 -11.902 1.00 69.56 104 GLN A N 1
ATOM 849 C CA . GLN A 1 104 ? 22.343 -11.922 -12.015 1.00 69.56 104 GLN A CA 1
ATOM 850 C C . GLN A 1 104 ? 22.148 -12.439 -13.452 1.00 69.56 104 GLN A C 1
ATOM 85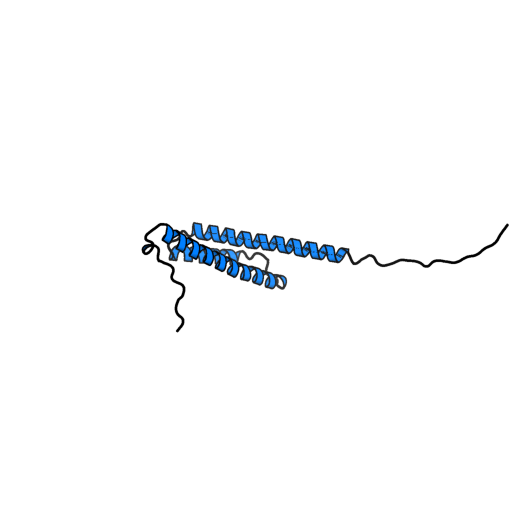2 O O . GLN A 1 104 ? 22.877 -13.324 -13.903 1.00 69.56 104 GLN A O 1
ATOM 857 N N . HIS A 1 105 ? 21.191 -11.879 -14.201 1.00 65.25 105 HIS A N 1
ATOM 858 C CA . HIS A 1 105 ? 20.987 -12.217 -15.614 1.00 65.25 105 HIS A CA 1
ATOM 859 C C . HIS A 1 105 ? 22.160 -11.779 -16.505 1.00 65.25 105 HIS A C 1
ATOM 861 O O . HIS A 1 105 ? 22.531 -12.516 -17.424 1.00 65.25 105 HIS A O 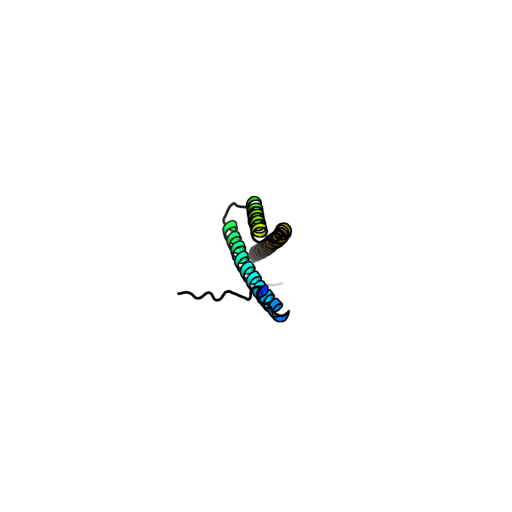1
ATOM 867 N N . PHE A 1 106 ? 22.749 -10.607 -16.245 1.00 59.72 106 PHE A N 1
ATOM 868 C CA . PHE A 1 106 ? 23.933 -10.129 -16.963 1.00 59.72 106 PHE A CA 1
ATOM 869 C C . PHE A 1 106 ? 25.167 -10.989 -16.657 1.00 59.72 106 PHE A C 1
ATOM 871 O O . PHE A 1 106 ? 25.861 -11.376 -17.595 1.00 59.72 106 PHE A O 1
ATOM 878 N N . GLU A 1 107 ? 25.386 -11.360 -15.392 1.00 63.53 107 GLU A N 1
ATOM 879 C CA . GLU A 1 107 ? 26.494 -12.229 -14.961 1.00 63.53 107 GLU A CA 1
ATOM 880 C C . GLU A 1 107 ? 26.387 -13.648 -15.562 1.00 63.53 107 GLU A C 1
ATOM 882 O O . GLU A 1 107 ? 27.343 -14.153 -16.150 1.00 63.53 107 GLU A O 1
ATOM 887 N N . SER A 1 108 ? 25.194 -14.260 -15.551 1.00 60.38 108 SER A N 1
ATOM 888 C CA . SER A 1 108 ? 24.974 -15.564 -16.210 1.00 60.38 108 SER A CA 1
ATOM 889 C C . SER A 1 108 ? 25.140 -15.513 -17.736 1.00 60.38 108 SER A C 1
ATOM 891 O O . SER A 1 108 ? 25.549 -16.502 -18.347 1.00 60.38 108 SER A O 1
ATOM 893 N N . SER A 1 109 ? 24.837 -14.374 -18.371 1.00 59.84 109 SER A N 1
ATOM 894 C CA . SER A 1 109 ? 25.008 -14.199 -19.821 1.00 59.84 109 SER A CA 1
ATOM 895 C C . SER A 1 109 ? 26.476 -13.974 -20.213 1.00 59.84 109 SER A C 1
ATOM 897 O O . SER A 1 109 ? 26.894 -14.432 -21.278 1.00 59.84 109 SER A O 1
ATOM 899 N N . SER A 1 110 ? 27.278 -13.317 -19.362 1.00 59.09 110 SER A N 1
ATOM 900 C CA . SER A 1 110 ? 28.724 -13.152 -19.582 1.00 59.09 110 SER A CA 1
ATOM 901 C C . SER A 1 110 ? 29.509 -14.450 -19.379 1.00 59.09 110 SER A C 1
ATOM 903 O O . SER A 1 110 ? 30.433 -14.735 -20.146 1.00 59.09 110 SER A O 1
ATOM 905 N N . ASP A 1 111 ? 29.110 -15.281 -18.416 1.00 57.44 111 ASP A N 1
ATOM 906 C CA . ASP A 1 111 ? 29.770 -16.565 -18.153 1.00 57.44 111 ASP A CA 1
ATOM 907 C C . ASP A 1 111 ? 29.533 -17.574 -19.291 1.00 57.44 111 ASP A C 1
ATOM 909 O O . ASP A 1 111 ? 30.449 -18.290 -19.703 1.00 57.44 111 ASP A O 1
ATOM 913 N N . ALA A 1 112 ? 28.334 -17.577 -19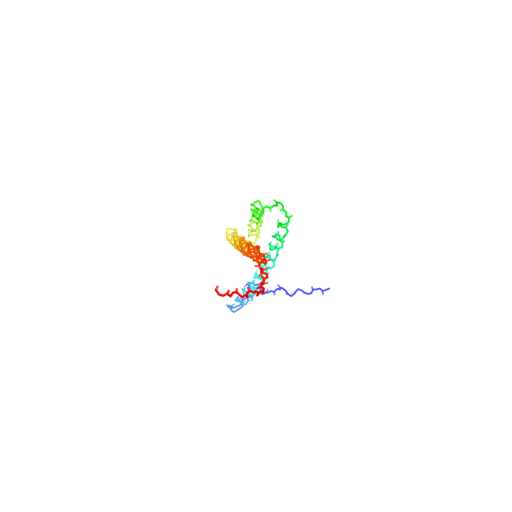.885 1.00 55.41 112 ALA A N 1
ATOM 914 C CA . ALA A 1 112 ? 28.016 -18.412 -21.044 1.00 55.41 112 ALA A CA 1
ATOM 915 C C . ALA A 1 112 ? 28.801 -18.014 -22.312 1.00 55.41 112 ALA A C 1
ATOM 917 O O . ALA A 1 112 ? 29.178 -18.883 -23.099 1.00 55.41 112 ALA A O 1
ATOM 918 N N . ALA A 1 113 ? 29.089 -16.722 -22.503 1.00 54.94 113 ALA A N 1
ATOM 919 C CA . ALA A 1 113 ? 29.867 -16.230 -23.644 1.00 54.94 113 ALA A CA 1
ATOM 920 C C . ALA A 1 113 ? 31.368 -16.570 -23.549 1.00 54.94 113 ALA A C 1
ATOM 922 O O . ALA A 1 113 ? 32.045 -16.661 -24.572 1.00 54.94 113 ALA A O 1
ATOM 923 N N . THR A 1 114 ? 31.886 -16.799 -22.338 1.00 57.03 114 THR A N 1
ATOM 924 C CA . THR A 1 114 ? 33.320 -17.041 -22.100 1.00 57.03 114 THR A CA 1
ATOM 925 C C . THR A 1 114 ? 33.706 -18.522 -22.254 1.00 57.03 114 THR A C 1
ATOM 927 O O . THR A 1 114 ? 34.872 -18.837 -22.469 1.00 57.03 114 THR A O 1
ATOM 930 N N . ASN A 1 115 ? 32.735 -19.446 -22.228 1.00 56.50 115 ASN A N 1
ATOM 931 C CA . ASN A 1 115 ? 32.980 -20.897 -22.246 1.00 56.50 115 ASN A CA 1
ATOM 932 C C . ASN A 1 115 ? 32.892 -21.553 -23.648 1.00 56.50 115 ASN A C 1
ATOM 934 O O . ASN A 1 115 ? 32.938 -22.775 -23.771 1.00 56.50 115 ASN A O 1
ATOM 938 N N . GLY A 1 116 ? 32.733 -20.758 -24.716 1.00 49.66 116 GLY A N 1
ATOM 939 C CA . GLY A 1 116 ? 32.539 -21.234 -26.098 1.00 49.66 116 GLY A CA 1
ATOM 940 C C . GLY A 1 116 ? 33.792 -21.260 -26.985 1.00 49.66 116 GLY A C 1
ATOM 941 O O . GLY A 1 116 ? 33.671 -21.480 -28.188 1.00 49.66 116 GLY A O 1
ATOM 942 N N . GLY A 1 117 ? 34.981 -21.005 -26.433 1.00 49.00 117 GLY A N 1
ATOM 943 C CA . GLY A 1 117 ? 36.198 -20.761 -27.210 1.00 49.00 117 GLY A CA 1
ATOM 944 C C . GLY A 1 117 ? 37.387 -21.631 -26.825 1.00 49.00 117 GLY A C 1
ATOM 945 O O . GLY A 1 117 ? 38.445 -21.075 -26.576 1.00 49.00 117 GLY A O 1
ATOM 946 N N . ASP A 1 118 ? 37.247 -22.960 -26.769 1.00 56.22 118 ASP A N 1
ATOM 947 C CA . ASP A 1 118 ? 38.430 -23.834 -26.699 1.00 56.22 118 ASP A CA 1
ATOM 948 C C . ASP A 1 118 ? 38.182 -25.221 -27.323 1.00 56.22 118 ASP A C 1
ATOM 950 O O . ASP A 1 118 ? 37.983 -26.227 -26.649 1.00 56.22 118 ASP A O 1
ATOM 954 N N . THR A 1 119 ? 38.141 -25.285 -28.658 1.00 55.22 119 THR A N 1
ATOM 955 C CA . THR A 1 119 ? 38.291 -26.548 -29.410 1.00 55.22 119 THR A CA 1
ATOM 956 C C . THR A 1 119 ? 39.020 -26.308 -30.732 1.00 55.22 119 THR A C 1
ATOM 958 O O . THR A 1 119 ? 38.408 -26.235 -31.792 1.00 55.22 119 THR A O 1
ATOM 961 N N . ALA A 1 120 ? 40.350 -26.215 -30.702 1.00 53.03 120 ALA A N 1
ATOM 962 C CA . ALA A 1 120 ? 41.160 -26.468 -31.894 1.00 53.03 120 ALA A CA 1
ATOM 963 C C . ALA A 1 120 ? 42.617 -26.786 -31.537 1.00 53.03 120 ALA A C 1
ATOM 965 O O . ALA A 1 120 ? 43.346 -25.916 -31.072 1.00 53.03 120 ALA A O 1
ATOM 966 N N . GLY A 1 121 ? 43.064 -28.005 -31.862 1.00 45.12 121 GLY A N 1
ATOM 967 C CA . GLY A 1 121 ? 44.476 -28.232 -32.186 1.00 45.12 121 GLY A CA 1
ATOM 968 C C . GLY A 1 121 ? 45.144 -29.466 -31.587 1.00 45.12 121 GLY A C 1
ATOM 969 O O . GLY A 1 121 ? 46.140 -29.336 -30.887 1.00 45.12 121 GLY A O 1
ATOM 970 N N . GLN A 1 122 ? 44.690 -30.671 -31.934 1.00 55.81 122 GLN A N 1
ATOM 971 C CA . GLN A 1 122 ? 45.624 -31.799 -32.047 1.00 55.81 122 GLN A CA 1
ATOM 972 C C . GLN A 1 122 ? 46.294 -31.739 -33.422 1.00 55.81 122 GLN A C 1
ATOM 974 O O . GLN A 1 122 ? 45.573 -31.695 -34.421 1.00 55.81 122 GLN A O 1
ATOM 979 N N . PRO A 1 123 ? 47.629 -31.842 -33.520 1.00 50.81 123 PRO A N 1
ATOM 980 C CA . PRO A 1 123 ? 48.247 -32.370 -34.715 1.00 50.81 123 PRO A CA 1
ATOM 981 C C . PRO A 1 123 ? 48.721 -33.810 -34.515 1.00 50.81 123 PRO A C 1
ATOM 983 O O . PRO A 1 123 ? 49.150 -34.240 -33.443 1.00 50.81 123 PRO A O 1
ATOM 986 N N . ALA A 1 124 ? 48.572 -34.523 -35.623 1.00 49.94 124 ALA A N 1
ATOM 987 C CA . ALA A 1 124 ? 48.875 -35.910 -35.903 1.00 49.94 124 ALA A CA 1
ATOM 988 C C . ALA A 1 124 ? 50.260 -36.383 -35.437 1.00 49.94 124 ALA A C 1
ATOM 990 O O . ALA A 1 124 ? 51.249 -35.655 -35.491 1.00 49.94 124 ALA A O 1
ATOM 991 N N . GLY A 1 125 ? 50.311 -37.660 -35.054 1.00 48.97 125 GLY A N 1
ATOM 992 C CA . GLY A 1 125 ? 51.556 -38.396 -34.893 1.00 48.97 125 GLY A CA 1
ATOM 993 C C . GLY A 1 125 ? 52.242 -38.659 -36.232 1.00 48.97 125 GLY A C 1
ATOM 994 O O . GLY A 1 125 ? 51.581 -38.819 -37.258 1.00 48.97 125 GLY A O 1
ATOM 995 N N . ASP A 1 126 ? 53.567 -38.755 -36.185 1.00 56.19 126 ASP A N 1
ATOM 996 C CA . ASP A 1 126 ? 54.397 -39.197 -37.300 1.00 56.19 126 ASP A CA 1
ATOM 997 C C . ASP A 1 126 ? 55.216 -40.432 -36.894 1.00 56.19 126 ASP A C 1
ATOM 999 O O . ASP A 1 126 ? 55.715 -40.546 -35.769 1.00 56.19 126 ASP A O 1
ATOM 1003 N N . GLN A 1 127 ? 55.277 -41.402 -37.804 1.00 54.38 127 GLN A N 1
ATOM 1004 C CA . GLN A 1 127 ? 55.861 -42.725 -37.620 1.00 54.38 127 GLN A CA 1
ATOM 1005 C C . GLN A 1 127 ? 57.298 -42.784 -38.163 1.00 54.38 127 GLN A C 1
ATOM 1007 O O . GLN A 1 127 ? 57.560 -42.430 -39.301 1.00 54.38 127 GLN A O 1
ATOM 1012 N N . ARG A 1 128 ? 58.189 -43.387 -37.364 1.00 53.44 128 ARG A N 1
ATOM 1013 C CA . ARG A 1 128 ? 59.334 -44.255 -37.740 1.00 53.44 128 ARG A CA 1
ATOM 1014 C C . ARG A 1 128 ? 60.166 -43.951 -39.007 1.00 53.44 128 ARG A C 1
ATOM 1016 O O . ARG A 1 128 ? 59.773 -44.284 -40.119 1.00 53.44 128 ARG A O 1
ATOM 1023 N N . SER A 1 129 ? 61.467 -43.751 -38.778 1.00 49.97 129 SER A N 1
ATOM 1024 C CA . SER A 1 129 ? 62.600 -44.578 -39.279 1.00 49.97 129 SER A CA 1
ATOM 1025 C C . SER A 1 129 ? 63.893 -44.008 -38.672 1.00 49.97 129 SER A C 1
ATOM 1027 O O . SER A 1 129 ? 64.016 -42.801 -38.575 1.00 49.97 129 SER A O 1
ATOM 1029 N N . GLY A 1 130 ? 64.868 -44.746 -38.136 1.00 51.84 130 GLY A N 1
ATOM 1030 C CA . GLY A 1 130 ? 65.394 -46.049 -38.527 1.00 51.84 130 GLY A CA 1
ATOM 1031 C C . GLY A 1 130 ? 66.747 -45.863 -39.237 1.00 51.84 130 GLY A C 1
ATOM 1032 O O . GLY A 1 130 ? 66.754 -45.298 -40.324 1.00 51.84 130 GLY A O 1
ATOM 1033 N N . LYS A 1 131 ? 67.821 -46.431 -38.649 1.00 50.81 131 LYS A N 1
ATOM 1034 C CA . LYS A 1 131 ? 69.248 -46.532 -39.080 1.00 50.81 131 LYS A CA 1
ATOM 1035 C C . LYS A 1 131 ? 70.166 -45.345 -38.746 1.00 50.81 131 LYS A C 1
ATOM 1037 O O . LYS A 1 131 ? 69.748 -44.210 -38.877 1.00 50.81 131 LYS A O 1
ATOM 1042 N N . SER A 1 132 ? 71.460 -45.498 -38.457 1.00 53.47 132 SER A N 1
ATOM 1043 C CA . SER A 1 132 ? 72.350 -46.560 -37.937 1.00 53.47 132 SER A CA 1
ATOM 1044 C C . SER A 1 132 ? 73.782 -46.029 -38.125 1.00 53.47 132 SER A C 1
ATOM 1046 O O . SER A 1 132 ? 74.052 -45.484 -39.192 1.00 53.47 132 SER A O 1
ATOM 1048 N N . VAL A 1 133 ? 74.661 -46.351 -37.164 1.00 57.56 133 VAL A N 1
ATOM 1049 C CA . VAL A 1 133 ? 76.137 -46.184 -37.124 1.00 57.56 133 VAL A CA 1
ATOM 1050 C C . VAL A 1 133 ? 76.651 -44.781 -36.815 1.00 57.56 133 VAL A C 1
ATOM 1052 O O . VAL A 1 133 ? 76.399 -43.849 -37.603 1.00 57.56 133 VAL A O 1
#